Protein AF-M4E1K0-F1 (afdb_monomer_lite)

Structure (mmCIF, N/CA/C/O backbone):
data_AF-M4E1K0-F1
#
_entry.id   AF-M4E1K0-F1
#
loop_
_atom_site.group_PDB
_atom_site.id
_atom_site.type_symbol
_atom_site.label_atom_id
_atom_site.label_alt_id
_atom_site.label_comp_id
_atom_site.label_asym_id
_atom_site.label_entity_id
_atom_site.label_seq_id
_atom_site.pdbx_PDB_ins_code
_atom_site.Cartn_x
_atom_site.Cartn_y
_atom_site.Cartn_z
_atom_site.occupancy
_atom_site.B_iso_or_equiv
_atom_site.auth_seq_id
_atom_site.auth_comp_id
_atom_site.auth_asym_id
_atom_site.auth_atom_id
_atom_site.pdbx_PDB_model_num
ATOM 1 N N . MET A 1 1 ? 8.722 -11.515 -43.098 1.00 35.78 1 MET A N 1
ATOM 2 C CA . MET A 1 1 ? 7.535 -12.330 -42.765 1.00 35.78 1 MET A CA 1
ATOM 3 C C . MET A 1 1 ? 6.314 -11.516 -43.165 1.00 35.78 1 MET A C 1
ATOM 5 O O . MET A 1 1 ? 6.195 -10.395 -42.691 1.00 35.78 1 MET A O 1
ATOM 9 N N . LYS A 1 2 ? 5.516 -11.988 -44.129 1.00 40.62 2 LYS A N 1
ATOM 10 C CA . LYS A 1 2 ? 4.257 -11.346 -44.544 1.00 40.62 2 LYS A CA 1
ATOM 11 C C . LYS A 1 2 ? 3.131 -11.939 -43.694 1.00 40.62 2 LYS A C 1
ATOM 13 O O . LYS A 1 2 ? 3.120 -13.151 -43.510 1.00 40.62 2 LYS A O 1
ATOM 18 N N . LEU A 1 3 ? 2.251 -11.095 -43.159 1.00 48.03 3 LEU A N 1
ATOM 19 C CA . LEU A 1 3 ? 1.008 -11.538 -42.530 1.00 48.03 3 LEU A CA 1
ATOM 20 C C . LEU A 1 3 ? -0.037 -11.741 -43.632 1.00 48.03 3 LEU A C 1
ATOM 22 O O . LEU A 1 3 ? -0.388 -10.785 -44.320 1.00 48.03 3 LEU A O 1
ATOM 26 N N . ASP A 1 4 ? -0.486 -12.982 -43.797 1.00 44.16 4 ASP A N 1
ATOM 27 C CA . ASP A 1 4 ? -1.646 -13.343 -44.613 1.00 44.16 4 ASP A CA 1
ATOM 28 C C . ASP A 1 4 ? -2.933 -13.027 -43.839 1.00 44.16 4 ASP A C 1
ATOM 30 O O . ASP A 1 4 ? -3.065 -13.381 -42.667 1.00 44.16 4 ASP A O 1
ATOM 34 N N . THR A 1 5 ? -3.883 -12.355 -44.488 1.00 56.00 5 THR A N 1
ATOM 35 C CA . THR A 1 5 ? -5.165 -11.914 -43.903 1.00 56.00 5 THR A CA 1
ATOM 36 C C . THR A 1 5 ? -6.366 -12.729 -44.394 1.00 56.00 5 THR A C 1
ATOM 38 O O . THR A 1 5 ? -7.508 -12.290 -44.286 1.00 56.00 5 THR A O 1
ATOM 41 N N . SER A 1 6 ? -6.153 -13.939 -44.909 1.00 44.31 6 SER A N 1
ATOM 42 C CA . SER A 1 6 ? -7.183 -14.776 -45.546 1.00 44.31 6 SER A CA 1
ATOM 43 C C . SER A 1 6 ? -8.162 -15.486 -44.587 1.00 44.31 6 SER A C 1
ATOM 45 O O . SER A 1 6 ? -8.764 -16.486 -44.960 1.00 44.31 6 SER A O 1
ATOM 47 N N . GLY A 1 7 ? -8.359 -14.985 -43.362 1.00 48.59 7 GLY A N 1
ATOM 48 C CA . GLY A 1 7 ? -9.154 -15.660 -42.321 1.00 48.59 7 GLY A CA 1
ATOM 49 C C . GLY A 1 7 ? -10.449 -14.975 -41.870 1.00 48.59 7 GLY A C 1
ATOM 50 O O . GLY A 1 7 ? -11.079 -15.473 -40.944 1.00 48.59 7 GLY A O 1
ATOM 51 N N . PHE A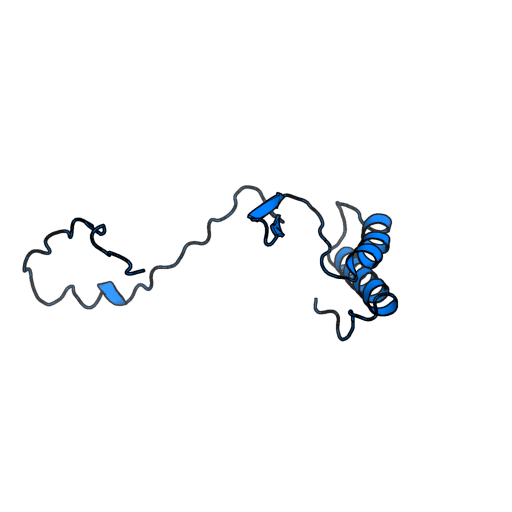 1 8 ? -10.855 -13.846 -42.458 1.00 40.59 8 PHE A N 1
ATOM 52 C CA . PHE A 1 8 ? -12.049 -13.104 -42.022 1.00 40.59 8 PHE A CA 1
ATOM 53 C C . PHE A 1 8 ? -13.265 -13.397 -42.917 1.00 40.59 8 PHE A C 1
ATOM 55 O O . PHE A 1 8 ? -13.764 -12.531 -43.630 1.00 40.59 8 PHE A O 1
ATOM 62 N N . GLU A 1 9 ? -13.763 -14.632 -42.877 1.00 45.09 9 GLU A N 1
ATOM 63 C CA . GLU A 1 9 ? -15.145 -14.906 -43.285 1.00 45.09 9 GLU A CA 1
ATOM 64 C C . GLU A 1 9 ? -16.074 -14.527 -42.123 1.00 45.09 9 GLU A C 1
ATOM 66 O O . GLU A 1 9 ? -16.384 -15.337 -41.253 1.00 45.09 9 GLU A O 1
ATOM 71 N N . THR A 1 10 ? -16.508 -13.266 -42.096 1.00 43.50 10 THR A N 1
ATOM 72 C CA . THR A 1 10 ? -17.721 -12.870 -41.372 1.00 43.50 10 THR A CA 1
ATOM 73 C C . THR A 1 10 ? -18.829 -12.767 -42.404 1.00 43.50 10 THR A C 1
ATOM 75 O O . THR A 1 10 ? -18.831 -11.867 -43.243 1.00 43.50 10 THR A O 1
ATOM 78 N N . SER A 1 11 ? -19.767 -13.707 -42.337 1.00 47.44 11 SER A N 1
ATOM 79 C CA . SER A 1 11 ? -21.054 -13.679 -43.025 1.00 47.44 11 SER A CA 1
ATOM 80 C C . SER A 1 11 ? -21.713 -12.303 -42.888 1.00 47.44 11 SER A C 1
ATOM 82 O O . SER A 1 11 ? -22.252 -11.962 -41.834 1.00 47.44 11 SER A O 1
ATOM 84 N N . MET A 1 12 ? -21.652 -11.507 -43.951 1.00 47.81 12 MET A N 1
ATOM 85 C CA . MET A 1 12 ? -22.392 -10.256 -44.064 1.00 47.81 12 MET A CA 1
ATOM 86 C C . MET A 1 12 ? -23.881 -10.584 -44.241 1.00 47.81 12 MET A C 1
ATOM 88 O O . MET A 1 12 ? -24.222 -11.295 -45.190 1.00 47.81 12 MET A O 1
ATOM 92 N N . PRO A 1 13 ? -24.788 -10.088 -43.380 1.00 45.50 13 PRO A N 1
ATOM 93 C CA . PRO A 1 13 ? -26.209 -10.161 -43.675 1.00 45.50 13 PRO A CA 1
ATOM 94 C C . PRO A 1 13 ? -26.488 -9.297 -44.909 1.00 45.50 13 PRO A C 1
ATOM 96 O O . PRO A 1 13 ? -26.090 -8.135 -44.984 1.00 45.50 13 PRO A O 1
ATOM 99 N N . THR A 1 14 ? -27.143 -9.884 -45.908 1.00 41.16 14 THR A N 1
ATOM 100 C CA . THR A 1 14 ? -27.553 -9.192 -47.130 1.00 41.16 14 THR A CA 1
ATOM 101 C C . THR A 1 14 ? -28.607 -8.147 -46.764 1.00 41.16 14 THR A C 1
ATOM 103 O O . THR A 1 14 ? -29.758 -8.487 -46.500 1.00 41.16 14 THR A O 1
ATOM 106 N N . ILE A 1 15 ? -28.216 -6.872 -46.702 1.00 47.06 15 ILE A N 1
ATOM 107 C CA . ILE A 1 15 ? -29.154 -5.762 -46.507 1.00 47.06 15 ILE A CA 1
ATOM 108 C C . ILE A 1 15 ? -29.946 -5.607 -47.808 1.00 47.06 15 ILE A C 1
ATOM 110 O O . ILE A 1 15 ? -29.403 -5.232 -48.847 1.00 47.06 15 ILE A O 1
ATOM 114 N N . GLY A 1 16 ? -31.229 -5.968 -47.754 1.00 38.84 16 GLY A N 1
ATOM 115 C CA . GLY A 1 16 ? -32.176 -5.761 -48.841 1.00 38.84 16 GLY A CA 1
ATOM 116 C C . GLY A 1 16 ? -32.352 -4.272 -49.132 1.00 38.84 16 GLY A C 1
ATOM 117 O O . GLY A 1 16 ? -32.459 -3.459 -48.218 1.00 38.84 16 GLY A O 1
ATOM 118 N N . PHE A 1 17 ? -32.388 -3.915 -50.416 1.00 35.88 17 PHE A N 1
ATOM 119 C CA . PHE A 1 17 ? -32.721 -2.567 -50.868 1.00 35.88 17 PHE A CA 1
ATOM 120 C C . PHE A 1 17 ? -34.171 -2.235 -50.483 1.00 35.88 17 PHE A C 1
ATOM 122 O O . PHE A 1 17 ? -35.111 -2.644 -51.163 1.00 35.88 17 PHE A O 1
ATOM 129 N N . GLY A 1 18 ? -34.343 -1.497 -49.387 1.00 37.28 18 GLY A N 1
ATOM 130 C CA . GLY A 1 18 ? -35.619 -0.965 -48.921 1.00 37.28 18 GLY A CA 1
ATOM 131 C C . GLY A 1 18 ? -35.450 0.457 -48.382 1.00 37.28 18 GLY A C 1
ATOM 132 O O . GLY A 1 18 ? -34.666 0.668 -47.471 1.00 37.28 18 GLY A O 1
ATOM 133 N N . SER A 1 19 ? -36.168 1.390 -49.016 1.00 40.44 19 SER A N 1
ATOM 134 C CA . SER A 1 19 ? -36.510 2.783 -48.660 1.00 40.44 19 SER A CA 1
ATOM 135 C C . SER A 1 19 ? -35.538 3.632 -47.812 1.00 40.44 19 SER A C 1
ATOM 137 O O . SER A 1 19 ? -35.266 3.373 -46.646 1.00 40.44 19 SER A O 1
ATOM 139 N N . SER A 1 20 ? -35.122 4.757 -48.394 1.00 50.31 20 SER A N 1
ATOM 140 C CA . SER A 1 20 ? -34.043 5.676 -47.998 1.00 50.31 20 SER A CA 1
ATOM 141 C C . SER A 1 20 ? -34.169 6.443 -46.665 1.00 50.31 20 SER A C 1
ATOM 143 O O . SER A 1 20 ? -33.415 7.395 -46.475 1.00 50.31 20 SER A O 1
ATOM 145 N N . ASN A 1 21 ? -35.071 6.079 -45.748 1.00 47.47 21 ASN A N 1
ATOM 146 C CA . ASN A 1 21 ? -35.347 6.888 -44.548 1.00 47.47 21 ASN A CA 1
ATOM 147 C C . ASN A 1 21 ? -34.899 6.263 -43.211 1.00 47.47 21 ASN A C 1
ATOM 149 O O . ASN A 1 21 ? -34.815 6.995 -42.233 1.00 47.47 21 ASN A O 1
ATOM 153 N N . ASP A 1 22 ? -34.516 4.983 -43.166 1.00 46.22 22 ASP A N 1
ATOM 154 C CA . ASP A 1 22 ? -34.112 4.312 -41.910 1.00 46.22 22 ASP A CA 1
ATOM 155 C C . ASP A 1 22 ? -32.601 4.429 -41.594 1.00 46.22 22 ASP A C 1
ATOM 157 O O . ASP A 1 22 ? -32.118 3.929 -40.580 1.00 46.22 22 ASP A O 1
ATOM 161 N N . MET A 1 23 ? -31.811 5.086 -42.455 1.00 42.28 23 MET A N 1
ATOM 162 C CA . MET A 1 23 ? -30.340 5.109 -42.337 1.00 42.28 23 MET A CA 1
ATOM 163 C C . MET A 1 23 ? -29.766 6.188 -41.406 1.00 42.28 23 MET A C 1
ATOM 165 O O . MET A 1 23 ? -28.564 6.175 -41.146 1.00 42.28 23 MET A O 1
ATOM 169 N N . LEU A 1 24 ? -30.582 7.112 -40.890 1.00 48.91 24 LEU A N 1
ATOM 170 C CA . LEU A 1 24 ? -30.109 8.171 -39.983 1.00 48.91 24 LEU A CA 1
ATOM 171 C C . LEU A 1 24 ? -30.317 7.845 -38.496 1.00 48.91 24 LEU A C 1
ATOM 173 O O . LEU A 1 24 ? -29.598 8.391 -37.660 1.00 48.91 24 LEU A O 1
ATOM 177 N N . ASP A 1 25 ? -31.195 6.895 -38.165 1.00 45.84 25 ASP A N 1
ATOM 178 C CA . ASP A 1 25 ? -31.415 6.468 -36.776 1.00 45.84 25 ASP A CA 1
ATOM 179 C C . ASP A 1 25 ? -30.313 5.514 -36.277 1.00 45.84 25 ASP A C 1
ATOM 181 O O . ASP A 1 25 ? -30.014 5.459 -35.084 1.00 45.84 25 ASP A O 1
ATOM 185 N N . GLY A 1 26 ? -29.636 4.808 -37.189 1.00 47.19 26 GLY A N 1
ATOM 186 C CA . GLY A 1 26 ? -28.631 3.792 -36.855 1.00 47.19 26 GLY A CA 1
ATOM 187 C C . GLY A 1 26 ? -27.290 4.323 -36.330 1.00 47.19 26 GLY A C 1
ATOM 188 O O . GLY A 1 26 ? -26.509 3.542 -35.790 1.00 47.19 26 GLY A O 1
ATOM 189 N N . PHE A 1 27 ? -27.008 5.625 -36.465 1.00 45.19 27 PHE A N 1
ATOM 190 C CA . PHE A 1 27 ? -25.759 6.242 -35.985 1.00 45.19 27 PHE A CA 1
ATOM 191 C C . PHE A 1 27 ? -25.946 7.082 -34.710 1.00 45.19 27 PHE A C 1
ATOM 193 O O . PHE A 1 27 ? -24.965 7.512 -34.105 1.00 45.19 27 PHE A O 1
ATOM 200 N N . SER A 1 28 ? -27.194 7.319 -34.280 1.00 45.69 28 SER A N 1
ATOM 201 C CA . SER A 1 28 ? -27.485 8.153 -33.103 1.00 45.69 28 SER A CA 1
ATOM 202 C C . SER A 1 28 ? -27.235 7.431 -31.777 1.00 45.69 28 SER A C 1
ATOM 204 O O . SER A 1 28 ? -27.017 8.081 -30.755 1.00 45.69 28 SER A O 1
ATOM 206 N N . THR A 1 29 ? -27.252 6.103 -31.765 1.00 52.41 29 THR A N 1
ATOM 207 C CA . THR A 1 29 ? -26.898 5.307 -30.590 1.00 52.41 29 THR A CA 1
ATOM 208 C C . THR A 1 29 ? -25.475 4.807 -30.744 1.00 52.41 29 THR A C 1
ATOM 210 O O . THR A 1 29 ? -25.229 3.730 -31.283 1.00 52.41 29 THR A O 1
ATOM 213 N N . VAL A 1 30 ? -24.524 5.604 -30.251 1.00 59.09 30 VAL A N 1
ATOM 214 C CA . VAL A 1 30 ? -23.206 5.083 -29.874 1.00 59.09 30 VAL A CA 1
ATOM 215 C C . VAL A 1 30 ? -23.422 3.795 -29.068 1.00 59.09 30 VAL A C 1
ATOM 217 O O . VAL A 1 30 ? -24.222 3.821 -28.129 1.00 59.09 30 VAL A O 1
ATOM 220 N N . PRO A 1 31 ? -22.779 2.666 -29.418 1.00 51.28 31 PRO A N 1
ATOM 221 C CA . PRO A 1 31 ? -22.928 1.445 -28.642 1.00 51.28 31 PRO A CA 1
ATOM 222 C C . PRO A 1 31 ? -22.441 1.740 -27.225 1.00 51.28 31 PRO A C 1
ATOM 224 O O . PRO A 1 31 ? -21.251 1.976 -27.006 1.00 51.28 31 PRO A O 1
ATOM 227 N N . SER A 1 32 ? -23.362 1.789 -26.259 1.00 62.75 32 SER A N 1
ATOM 228 C CA . SER A 1 32 ? -22.972 1.886 -24.863 1.00 62.75 32 SER A CA 1
ATOM 229 C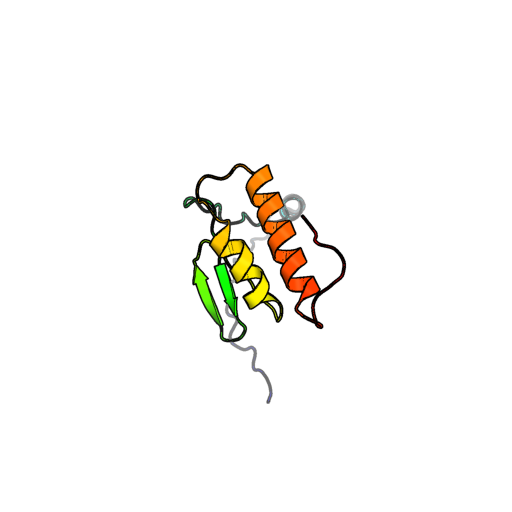 C . SER A 1 32 ? -22.313 0.565 -24.512 1.00 62.75 32 SER A C 1
ATOM 231 O O . SER A 1 32 ? -22.958 -0.483 -24.484 1.00 62.75 32 SER A O 1
ATOM 233 N N . PHE A 1 33 ? -21.003 0.602 -24.302 1.00 65.94 33 PHE A N 1
ATOM 234 C CA . PHE A 1 33 ? -20.298 -0.517 -23.713 1.00 65.94 33 PHE A CA 1
ATOM 235 C C . PHE A 1 33 ? -20.787 -0.641 -22.270 1.00 65.94 33 PHE A C 1
ATOM 237 O O . PHE A 1 33 ? -20.319 0.079 -21.386 1.00 65.94 33 PHE A O 1
ATOM 244 N N . ASP A 1 34 ? -21.783 -1.498 -22.051 1.00 59.59 34 ASP A N 1
ATOM 245 C CA . ASP A 1 34 ? -22.216 -1.854 -20.709 1.00 59.59 34 ASP A CA 1
ATOM 246 C C . ASP A 1 34 ? -21.046 -2.555 -20.027 1.00 59.59 34 ASP A C 1
ATOM 248 O O . ASP A 1 34 ? -20.724 -3.713 -20.304 1.00 59.59 34 ASP A O 1
ATOM 252 N N . LEU A 1 35 ? -20.371 -1.814 -19.146 1.00 63.34 35 LEU A N 1
ATOM 253 C CA . LEU A 1 35 ? -19.365 -2.389 -18.271 1.00 63.34 35 LEU A CA 1
ATOM 254 C C . LEU A 1 35 ? -20.046 -3.517 -17.486 1.00 63.34 35 LEU A C 1
ATOM 256 O O . LEU A 1 35 ? -21.105 -3.271 -16.895 1.00 63.34 35 LEU A O 1
ATOM 260 N N . PRO A 1 36 ? -19.481 -4.738 -17.464 1.00 58.34 36 PRO A N 1
ATOM 261 C CA . PRO A 1 36 ? -20.060 -5.834 -16.708 1.00 58.34 36 PRO A CA 1
ATOM 262 C C . PRO A 1 36 ? -20.217 -5.388 -15.254 1.00 58.34 36 PRO A C 1
ATOM 264 O O . PRO A 1 36 ? -19.234 -5.169 -14.545 1.00 58.34 36 PRO A O 1
ATOM 267 N N . ARG A 1 37 ? -21.469 -5.203 -14.820 1.00 55.91 37 ARG A N 1
ATOM 268 C CA . ARG A 1 37 ? -21.786 -4.879 -13.431 1.00 55.91 37 ARG A CA 1
ATOM 269 C C . ARG A 1 37 ? -21.473 -6.121 -12.614 1.00 55.91 37 ARG A C 1
ATOM 271 O O . ARG A 1 37 ? -22.213 -7.098 -12.660 1.00 55.91 37 ARG A O 1
ATOM 278 N N . THR A 1 38 ? -20.346 -6.106 -11.915 1.00 58.69 38 THR A N 1
ATOM 279 C CA . THR A 1 38 ? -19.940 -7.212 -11.051 1.00 58.69 38 THR A CA 1
ATOM 280 C C . THR A 1 38 ? -20.967 -7.354 -9.929 1.00 58.69 38 THR A C 1
ATOM 282 O O . THR A 1 38 ? -21.078 -6.480 -9.072 1.00 58.69 38 THR A O 1
ATOM 285 N N . THR A 1 39 ? -21.729 -8.447 -9.930 1.00 65.88 39 THR A N 1
ATOM 286 C CA . THR A 1 39 ? -22.697 -8.797 -8.873 1.00 65.88 39 THR A CA 1
ATOM 287 C C . THR A 1 39 ? -22.026 -9.169 -7.549 1.00 65.88 39 THR A C 1
ATOM 289 O O . THR A 1 39 ? -22.691 -9.251 -6.522 1.00 65.88 39 THR A O 1
ATOM 292 N N . ASP A 1 40 ? -20.705 -9.351 -7.567 1.00 75.06 40 ASP A N 1
ATOM 293 C CA . ASP A 1 40 ? -19.934 -10.001 -6.504 1.00 75.06 40 ASP A CA 1
ATOM 294 C C . ASP A 1 40 ? -19.245 -9.005 -5.549 1.00 75.06 40 ASP A C 1
ATOM 296 O O . ASP A 1 40 ? -18.299 -9.362 -4.846 1.00 75.06 40 ASP A O 1
ATOM 300 N N . GLY A 1 41 ? -19.703 -7.749 -5.528 1.00 82.06 41 GLY A N 1
ATOM 301 C CA . GLY A 1 41 ? -19.123 -6.686 -4.705 1.00 82.06 41 GLY A CA 1
ATOM 302 C C . GLY A 1 41 ? -17.801 -6.125 -5.257 1.00 82.06 41 GLY A C 1
ATOM 303 O O . GLY A 1 41 ? -17.456 -6.363 -6.419 1.00 82.06 41 GLY A O 1
ATOM 304 N N . PRO A 1 42 ? -17.066 -5.329 -4.457 1.00 87.25 42 PRO A N 1
ATOM 305 C CA . PRO A 1 42 ? -15.813 -4.720 -4.888 1.00 87.25 42 PRO A CA 1
ATOM 306 C C . PRO A 1 42 ? -14.753 -5.794 -5.167 1.00 87.25 42 PRO A C 1
ATOM 308 O O . PRO A 1 42 ? -14.493 -6.671 -4.346 1.00 87.25 42 PRO A O 1
ATOM 311 N N . GLY A 1 43 ? -14.133 -5.722 -6.344 1.00 89.69 43 GLY A N 1
ATOM 312 C CA . GLY A 1 43 ? -13.086 -6.645 -6.768 1.00 89.69 43 GLY A CA 1
ATOM 313 C C . GLY A 1 43 ? -11.783 -5.913 -7.047 1.00 89.69 43 GLY A C 1
ATOM 314 O O . GLY A 1 43 ? -11.755 -4.997 -7.864 1.00 89.69 43 GLY A O 1
ATOM 315 N N . LEU A 1 44 ? -10.700 -6.360 -6.414 1.00 91.62 44 LEU A N 1
ATOM 316 C CA . LEU A 1 44 ? -9.355 -5.850 -6.643 1.00 91.62 44 LEU A CA 1
ATOM 317 C C . LEU A 1 44 ? -8.464 -6.975 -7.188 1.00 91.62 44 LEU A C 1
ATOM 319 O O . LEU A 1 44 ? -8.472 -8.106 -6.694 1.00 91.62 44 LEU A O 1
ATOM 323 N N . TYR A 1 45 ? -7.726 -6.662 -8.255 1.00 94.25 45 TYR A N 1
ATOM 324 C CA . TYR A 1 45 ? -6.897 -7.623 -8.973 1.00 94.25 45 TYR A CA 1
ATOM 325 C C . TYR A 1 45 ? -5.514 -7.043 -9.251 1.00 94.25 45 TYR A C 1
ATOM 327 O O . TYR A 1 45 ? -5.398 -5.955 -9.810 1.00 94.25 45 TYR A O 1
ATOM 335 N N . TYR A 1 46 ? -4.477 -7.802 -8.917 1.00 93.44 46 TYR A N 1
ATOM 336 C CA . TYR A 1 46 ? -3.113 -7.552 -9.359 1.00 93.44 46 TYR A CA 1
ATOM 337 C C . TYR A 1 46 ? -2.874 -8.251 -10.695 1.00 93.44 46 TYR A C 1
ATOM 339 O O . TYR A 1 46 ? -3.221 -9.426 -10.849 1.00 93.44 46 TYR A O 1
ATOM 347 N N . VAL A 1 47 ? -2.289 -7.527 -11.647 1.00 95.56 47 VAL A N 1
ATOM 348 C CA . VAL A 1 47 ? -1.900 -8.047 -12.959 1.00 95.56 47 VAL A CA 1
ATOM 349 C C . VAL A 1 47 ? -0.450 -7.666 -13.222 1.00 95.56 47 VAL A C 1
ATOM 351 O O . VAL A 1 47 ? -0.084 -6.506 -13.032 1.00 95.56 47 VAL A O 1
ATOM 354 N N . ASP A 1 48 ? 0.361 -8.631 -13.650 1.00 93.81 48 ASP A N 1
ATOM 355 C CA . ASP A 1 48 ? 1.764 -8.409 -14.008 1.00 93.81 48 ASP A CA 1
ATOM 356 C C . ASP A 1 48 ? 2.018 -8.578 -15.516 1.00 93.81 48 ASP A C 1
ATOM 358 O O . ASP A 1 48 ? 1.153 -8.985 -16.297 1.00 93.81 48 ASP A O 1
ATOM 362 N N . ASN A 1 49 ? 3.236 -8.242 -15.936 1.00 94.00 49 ASN A N 1
ATOM 363 C CA . ASN A 1 49 ? 3.705 -8.368 -17.316 1.00 94.00 49 ASN A CA 1
ATOM 364 C C . ASN A 1 49 ? 3.904 -9.826 -17.764 1.00 94.00 49 ASN A C 1
ATOM 366 O O . ASN A 1 49 ? 4.103 -10.075 -18.950 1.00 94.00 49 ASN A O 1
ATOM 370 N N . GLU A 1 50 ? 3.868 -10.778 -16.835 1.00 94.44 50 GLU A N 1
ATOM 371 C CA . GLU A 1 50 ? 3.954 -12.214 -17.111 1.00 94.44 50 GLU A CA 1
ATOM 372 C C . GLU A 1 50 ? 2.558 -12.818 -17.344 1.00 94.44 50 GLU A C 1
ATOM 374 O O . GLU A 1 50 ? 2.422 -14.019 -17.579 1.00 94.44 50 GLU A O 1
ATOM 379 N N . GLY A 1 51 ? 1.514 -11.982 -17.321 1.00 92.00 51 GLY A N 1
ATOM 380 C CA . GLY A 1 51 ? 0.132 -12.386 -17.541 1.00 92.00 51 GLY A CA 1
ATOM 381 C C . GLY A 1 51 ? -0.510 -13.025 -16.314 1.00 92.00 51 GLY A C 1
ATOM 382 O 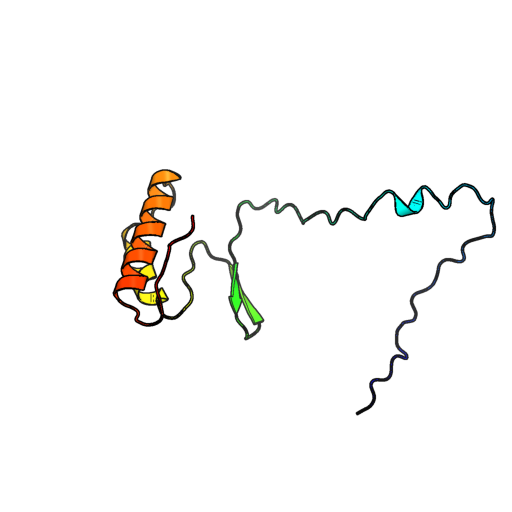O . GLY A 1 5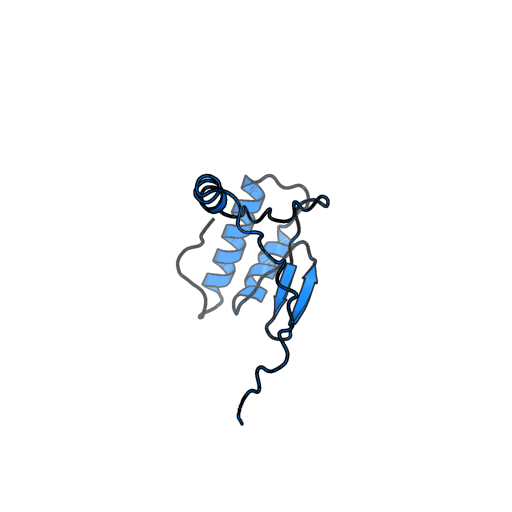1 ? -1.586 -13.617 -16.432 1.00 92.00 51 GLY A O 1
ATOM 383 N N . ARG A 1 52 ? 0.104 -12.923 -15.128 1.00 92.81 52 ARG A N 1
ATOM 384 C CA . ARG A 1 52 ? -0.539 -13.376 -13.894 1.00 92.81 52 ARG A CA 1
ATOM 385 C C . ARG A 1 52 ? -1.667 -12.432 -13.534 1.00 92.81 52 ARG A C 1
ATOM 387 O O . ARG A 1 52 ? -1.546 -11.218 -13.661 1.00 92.81 52 ARG A O 1
ATOM 394 N N . ARG A 1 53 ? -2.751 -13.007 -13.017 1.00 95.06 53 ARG A N 1
ATOM 395 C CA . ARG A 1 53 ? -3.885 -12.274 -12.457 1.00 95.06 53 ARG A CA 1
ATOM 396 C C . ARG A 1 53 ? -4.238 -12.851 -11.098 1.00 95.06 53 ARG A C 1
ATOM 398 O O . ARG A 1 53 ? -4.646 -14.006 -11.005 1.00 95.06 53 ARG A O 1
ATOM 405 N N . LEU A 1 54 ? -4.118 -12.038 -10.057 1.00 93.75 54 LEU A N 1
ATOM 406 C CA . LEU A 1 54 ? -4.371 -12.434 -8.674 1.00 93.75 54 LEU A CA 1
ATOM 407 C C . LEU A 1 54 ? -5.501 -11.584 -8.100 1.00 93.75 54 LEU A C 1
ATOM 409 O O . LEU A 1 54 ? -5.424 -10.361 -8.139 1.00 93.75 54 LEU A O 1
ATOM 413 N N . LYS A 1 55 ? -6.547 -12.224 -7.569 1.00 93.19 55 LYS A N 1
ATOM 414 C CA . LYS A 1 55 ? -7.587 -11.544 -6.782 1.00 93.19 55 LYS A CA 1
ATOM 415 C C . LYS A 1 55 ? -7.098 -11.402 -5.345 1.00 93.19 55 LYS A C 1
ATOM 417 O O . LYS A 1 55 ? -6.572 -12.367 -4.796 1.00 93.19 55 LYS A O 1
ATOM 422 N N . GLY A 1 56 ? -7.295 -10.242 -4.735 1.00 91.50 56 GLY A N 1
ATOM 423 C CA . GLY A 1 56 ? -6.935 -10.026 -3.337 1.00 91.50 56 GLY A CA 1
ATOM 424 C C . GLY A 1 56 ? -7.479 -8.712 -2.808 1.00 91.50 56 GLY A C 1
ATOM 425 O O . GLY A 1 56 ? -7.920 -7.868 -3.579 1.00 91.50 56 GLY A O 1
ATOM 426 N N . ASP A 1 57 ? -7.430 -8.544 -1.492 1.00 92.06 57 ASP A N 1
ATOM 427 C CA . ASP A 1 57 ? -8.057 -7.398 -0.827 1.00 92.06 57 ASP A CA 1
ATOM 428 C C . ASP A 1 57 ? -7.114 -6.193 -0.705 1.00 92.06 57 ASP A C 1
ATOM 430 O O . ASP A 1 57 ? -7.559 -5.075 -0.453 1.00 92.06 57 ASP A O 1
ATOM 434 N N . ARG A 1 58 ? -5.799 -6.409 -0.855 1.00 93.19 58 ARG A N 1
ATOM 435 C CA . ARG A 1 58 ? -4.756 -5.387 -0.684 1.00 93.19 58 ARG A CA 1
ATOM 436 C C . ARG A 1 58 ? -3.559 -5.670 -1.581 1.00 93.19 58 ARG A C 1
ATOM 438 O O . ARG A 1 58 ? -3.023 -6.776 -1.567 1.00 93.19 58 ARG A O 1
ATOM 445 N N . PHE A 1 59 ? -3.086 -4.644 -2.282 1.00 95.38 59 PHE A N 1
ATOM 446 C CA . PHE A 1 59 ? -1.853 -4.704 -3.064 1.00 95.38 59 PHE A CA 1
ATOM 447 C C . PHE A 1 59 ? -1.018 -3.439 -2.865 1.00 95.38 59 PHE A C 1
ATOM 449 O O . PHE A 1 59 ? -1.563 -2.350 -2.701 1.00 95.38 59 PHE A O 1
ATOM 456 N N . SER A 1 60 ? 0.303 -3.583 -2.917 1.00 94.94 60 SER A N 1
ATOM 457 C CA . SER A 1 60 ? 1.254 -2.480 -3.033 1.00 94.94 60 SER A CA 1
ATOM 458 C C . SER A 1 60 ? 2.298 -2.853 -4.080 1.00 94.94 60 SER A C 1
ATOM 460 O O . SER A 1 60 ? 2.813 -3.970 -4.079 1.00 94.94 60 SER A O 1
ATOM 462 N N . VAL A 1 61 ? 2.572 -1.936 -5.007 1.00 94.69 61 VAL A N 1
ATOM 463 C CA . VAL A 1 61 ? 3.408 -2.176 -6.192 1.00 94.69 61 VAL A CA 1
ATOM 464 C C . VAL A 1 61 ? 4.476 -1.093 -6.333 1.00 94.69 61 VAL A C 1
ATOM 466 O O . VAL A 1 61 ? 4.332 0.003 -5.797 1.00 94.69 61 VAL A O 1
ATOM 469 N N . GLY A 1 62 ? 5.551 -1.400 -7.061 1.00 94.31 62 GLY A N 1
ATOM 470 C CA . GLY A 1 62 ? 6.699 -0.505 -7.239 1.00 94.31 62 GLY A CA 1
ATOM 471 C C . GLY A 1 62 ? 7.808 -0.716 -6.202 1.00 94.31 62 GLY A C 1
ATOM 472 O O . GLY A 1 62 ? 7.711 -1.574 -5.321 1.00 94.31 62 GLY A O 1
ATOM 473 N N . SER A 1 63 ? 8.883 0.064 -6.317 1.00 95.62 63 SER A N 1
ATOM 474 C CA . SER A 1 63 ? 10.084 -0.041 -5.472 1.00 95.62 63 SER A CA 1
ATOM 475 C C . SER A 1 63 ? 9.810 0.257 -3.995 1.00 95.62 63 SER A C 1
ATOM 477 O O . SER A 1 63 ? 10.363 -0.406 -3.121 1.00 95.62 63 SER A O 1
ATOM 479 N N . GLY A 1 64 ? 8.893 1.184 -3.707 1.00 95.75 64 GLY A N 1
ATOM 480 C CA . GLY A 1 64 ? 8.483 1.535 -2.346 1.00 95.75 64 GLY A CA 1
ATOM 481 C C . GLY A 1 64 ? 7.542 0.527 -1.675 1.00 95.75 64 GLY A C 1
ATOM 482 O O . GLY A 1 64 ? 7.194 0.704 -0.504 1.00 95.75 64 GLY A O 1
ATOM 483 N N . SER A 1 65 ? 7.121 -0.529 -2.382 1.00 95.44 65 SER A N 1
ATOM 484 C CA . SER A 1 65 ? 6.089 -1.453 -1.897 1.00 95.44 65 SER A CA 1
ATOM 485 C C . SER A 1 65 ? 6.393 -2.127 -0.553 1.00 95.44 65 SER A C 1
ATOM 487 O O . SER A 1 65 ? 5.472 -2.172 0.268 1.00 95.44 65 SER A O 1
ATOM 489 N N . PRO A 1 66 ? 7.631 -2.567 -0.230 1.00 95.50 66 PRO A N 1
ATOM 490 C CA . PRO A 1 66 ? 7.896 -3.213 1.057 1.00 95.50 66 PRO A CA 1
ATOM 491 C C . PRO A 1 66 ? 7.687 -2.266 2.247 1.00 95.50 66 PRO A C 1
ATOM 493 O O . PRO A 1 66 ? 7.228 -2.682 3.309 1.00 95.50 66 PRO A O 1
ATOM 496 N N . TYR A 1 67 ? 7.979 -0.975 2.066 1.00 95.69 67 TYR A N 1
ATOM 497 C CA . TYR A 1 67 ? 7.786 0.045 3.098 1.00 95.69 67 TYR A CA 1
ATOM 498 C C . TYR A 1 67 ? 6.308 0.388 3.289 1.00 95.69 67 TYR A C 1
ATOM 500 O O . TYR A 1 67 ? 5.855 0.538 4.424 1.00 95.69 67 TYR A O 1
ATOM 508 N N . ALA A 1 68 ? 5.552 0.472 2.191 1.00 95.44 68 ALA A N 1
ATOM 509 C CA . ALA A 1 68 ? 4.110 0.681 2.243 1.00 95.44 68 ALA A CA 1
ATOM 510 C C . ALA A 1 68 ? 3.400 -0.495 2.931 1.00 95.44 68 ALA A C 1
ATOM 512 O O . ALA A 1 68 ? 2.564 -0.261 3.801 1.00 95.44 68 ALA A O 1
ATOM 513 N N . TYR A 1 69 ? 3.769 -1.742 2.609 1.00 96.56 69 TYR A N 1
ATOM 514 C CA . TYR A 1 69 ? 3.200 -2.930 3.255 1.00 96.56 69 TYR A CA 1
ATOM 515 C C . TYR A 1 69 ? 3.429 -2.942 4.766 1.00 96.56 69 TYR A C 1
ATOM 517 O O . TYR A 1 69 ? 2.494 -3.215 5.508 1.00 96.56 69 TYR A O 1
ATOM 525 N N . GLY A 1 70 ? 4.612 -2.554 5.253 1.00 95.75 70 GLY A N 1
ATOM 526 C CA . GLY A 1 70 ? 4.874 -2.519 6.699 1.00 95.75 70 GLY A CA 1
ATOM 527 C C . GLY A 1 70 ? 3.898 -1.631 7.487 1.00 95.75 70 GLY A C 1
ATOM 528 O O . GLY A 1 70 ? 3.495 -1.964 8.604 1.00 95.75 70 GLY A O 1
ATOM 529 N N . VAL A 1 71 ? 3.475 -0.509 6.902 1.00 96.31 71 VAL A N 1
ATOM 530 C CA . VAL A 1 71 ? 2.500 0.401 7.524 1.00 96.31 71 VAL A CA 1
ATOM 531 C C . VAL A 1 71 ? 1.072 -0.078 7.284 1.00 96.31 71 VAL A C 1
ATOM 533 O O . VAL A 1 71 ? 0.268 -0.095 8.213 1.00 96.31 71 VAL A O 1
ATOM 536 N N . LEU A 1 72 ? 0.767 -0.503 6.059 1.00 95.81 72 LEU A N 1
ATOM 537 C CA . LEU A 1 72 ? -0.556 -0.985 5.685 1.00 95.81 72 LEU A CA 1
ATOM 538 C C . LEU A 1 72 ? -0.954 -2.213 6.513 1.00 95.81 72 LEU A C 1
ATOM 540 O O . LEU A 1 72 ? -2.026 -2.221 7.108 1.00 95.81 72 LEU A O 1
ATOM 544 N N . ASP A 1 73 ? -0.080 -3.213 6.617 1.00 95.50 73 ASP A N 1
ATOM 545 C CA . ASP A 1 73 ? -0.366 -4.472 7.311 1.00 95.50 73 ASP A CA 1
ATOM 546 C C . ASP A 1 73 ? -0.457 -4.303 8.832 1.00 95.50 73 ASP A C 1
ATOM 548 O O . ASP A 1 73 ? -1.177 -5.050 9.491 1.00 95.50 73 ASP A O 1
ATOM 552 N N . SER A 1 74 ? 0.231 -3.307 9.401 1.00 95.31 74 SER A N 1
ATOM 553 C CA . SER A 1 74 ? 0.143 -3.017 10.837 1.00 95.31 74 SER A CA 1
ATOM 554 C C . SER A 1 74 ? -1.111 -2.228 11.221 1.00 95.31 74 SER A C 1
ATOM 556 O O . SER A 1 74 ? -1.580 -2.348 12.354 1.00 95.31 74 SER A O 1
ATOM 558 N N . GLY A 1 75 ? -1.654 -1.418 10.308 1.00 93.75 75 GLY A N 1
ATOM 559 C CA . GLY A 1 75 ? -2.813 -0.562 10.572 1.00 93.75 75 GLY A CA 1
ATOM 560 C C . GLY A 1 75 ? -4.148 -1.083 10.039 1.00 93.75 75 GLY A C 1
ATOM 561 O O . GLY A 1 75 ? -5.192 -0.591 10.465 1.00 93.75 75 GLY A O 1
ATOM 562 N N . TYR A 1 76 ? -4.137 -2.040 9.111 1.00 96.12 76 TYR A N 1
ATOM 563 C CA . TYR A 1 76 ? -5.340 -2.462 8.401 1.00 96.12 76 TYR A CA 1
ATOM 564 C C . TYR A 1 76 ? -6.352 -3.187 9.296 1.00 96.12 76 TYR A C 1
ATOM 566 O O . TYR A 1 76 ? -6.017 -4.101 10.053 1.00 96.12 76 TYR A O 1
ATOM 574 N N . LYS A 1 77 ? -7.628 -2.839 9.115 1.00 95.94 77 LYS A N 1
ATOM 575 C CA . LYS A 1 77 ? -8.791 -3.590 9.595 1.00 95.94 77 LYS A CA 1
ATOM 576 C C . LYS A 1 77 ? -9.817 -3.664 8.466 1.00 95.94 77 LYS A C 1
ATOM 578 O O . LYS A 1 77 ? -9.907 -2.754 7.651 1.00 95.94 77 LYS A O 1
ATOM 583 N N . PHE A 1 78 ? -10.582 -4.753 8.408 1.0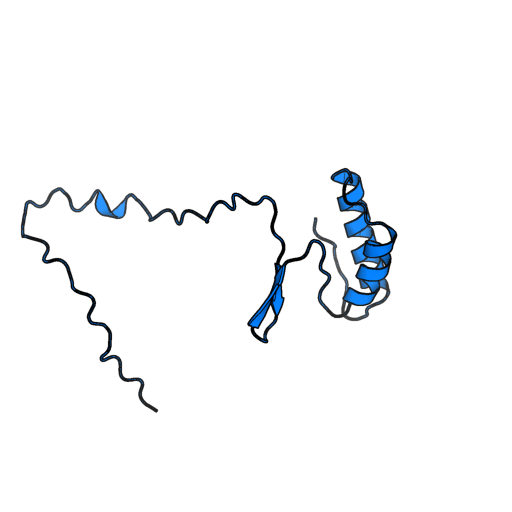0 92.31 78 PHE A N 1
ATOM 584 C CA . PHE A 1 78 ? -11.596 -4.925 7.362 1.00 92.31 78 PHE A CA 1
ATOM 585 C C . PHE A 1 78 ? -12.737 -3.906 7.491 1.00 92.31 78 PHE A C 1
ATOM 587 O O . PHE A 1 78 ? -13.204 -3.370 6.494 1.00 92.31 78 PHE A O 1
ATOM 594 N N . ASP A 1 79 ? -13.144 -3.619 8.728 1.00 94.69 79 ASP A N 1
ATOM 595 C CA . ASP A 1 79 ? -14.248 -2.716 9.052 1.00 94.69 79 ASP A CA 1
ATOM 596 C C . ASP A 1 79 ? -13.702 -1.353 9.510 1.00 94.69 79 ASP A C 1
ATOM 598 O O . ASP A 1 79 ? -13.658 -1.045 10.701 1.00 94.69 79 ASP A O 1
ATOM 602 N N . MET A 1 80 ? -13.154 -0.588 8.564 1.00 95.50 80 MET A N 1
ATOM 603 C CA . MET A 1 80 ? -12.661 0.777 8.789 1.00 95.50 80 MET A CA 1
ATOM 604 C C . MET A 1 80 ? -13.623 1.792 8.186 1.00 95.50 80 MET A C 1
ATOM 606 O O . MET A 1 80 ? -14.204 1.556 7.125 1.00 95.50 80 MET A O 1
ATOM 610 N N . SER A 1 81 ? -13.723 2.961 8.816 1.00 97.38 81 SER A N 1
ATOM 611 C CA . SER A 1 81 ? -14.335 4.117 8.160 1.00 97.38 81 SER A CA 1
ATOM 612 C C . SER A 1 81 ? -13.509 4.561 6.947 1.00 97.38 81 SER A C 1
ATOM 614 O O . SER A 1 81 ? -12.308 4.284 6.837 1.00 97.38 81 SER A O 1
ATOM 616 N N . VAL A 1 82 ? -14.151 5.279 6.025 1.00 94.81 82 VAL A N 1
ATOM 617 C CA . VAL A 1 82 ? -13.491 5.806 4.821 1.00 94.81 82 VAL A CA 1
ATOM 618 C C . VAL A 1 82 ? -12.348 6.750 5.202 1.00 94.81 82 VAL A C 1
ATOM 620 O O . VAL A 1 82 ? -11.281 6.722 4.585 1.00 94.81 82 VAL A O 1
ATOM 623 N N . GLU A 1 83 ? -12.539 7.548 6.248 1.00 96.12 83 GLU A N 1
ATOM 624 C CA . GLU A 1 83 ? -11.559 8.491 6.775 1.00 96.12 83 GLU A CA 1
ATOM 625 C C . GLU A 1 83 ? -10.334 7.768 7.346 1.00 96.12 83 GLU A C 1
ATOM 627 O O . GLU A 1 83 ? -9.200 8.117 7.012 1.00 96.12 83 GLU A O 1
ATOM 632 N N . GLU A 1 84 ? -10.540 6.725 8.156 1.00 96.56 84 GLU A N 1
ATOM 633 C CA . GLU A 1 84 ? -9.442 5.929 8.716 1.00 96.56 84 GLU A CA 1
ATOM 634 C C . GLU A 1 84 ? -8.663 5.189 7.625 1.00 96.56 84 GLU A C 1
ATOM 636 O O . GLU A 1 84 ? -7.431 5.146 7.664 1.00 96.56 84 GLU A O 1
ATOM 641 N N . ALA A 1 85 ? -9.363 4.620 6.640 1.00 95.62 85 ALA A N 1
ATOM 642 C CA . ALA A 1 85 ? -8.731 3.934 5.518 1.00 95.62 85 ALA A CA 1
ATOM 643 C C . ALA A 1 85 ? -7.893 4.908 4.673 1.00 95.62 85 ALA A C 1
ATOM 645 O O . ALA A 1 85 ? -6.760 4.597 4.297 1.00 95.62 85 ALA A O 1
ATOM 646 N N . SER A 1 86 ? -8.417 6.113 4.433 1.00 95.56 86 SER A N 1
ATOM 647 C CA . SER A 1 86 ? -7.724 7.173 3.695 1.00 95.56 86 SER A CA 1
ATOM 648 C C . SER A 1 86 ? -6.468 7.650 4.423 1.00 95.56 86 SER A C 1
ATOM 650 O O . SER A 1 86 ? -5.414 7.821 3.806 1.00 95.56 86 SER A O 1
ATOM 652 N N . GLU A 1 87 ? -6.544 7.830 5.741 1.00 96.19 87 GLU A N 1
ATOM 653 C CA . GLU A 1 87 ? -5.390 8.225 6.550 1.00 96.19 87 GLU A CA 1
ATOM 654 C C . GLU A 1 87 ? -4.320 7.125 6.585 1.00 96.19 87 GLU A C 1
ATOM 656 O O . GLU A 1 87 ? -3.128 7.401 6.415 1.00 96.19 87 GLU A O 1
ATOM 661 N N . LEU A 1 88 ? -4.723 5.858 6.721 1.00 96.62 88 LEU A N 1
ATOM 662 C CA . LEU A 1 88 ? -3.801 4.723 6.647 1.00 96.62 88 LEU A CA 1
ATOM 663 C C . LEU A 1 88 ? -3.089 4.659 5.288 1.00 96.62 88 LEU A C 1
ATOM 665 O O . LEU A 1 88 ? -1.874 4.435 5.237 1.00 96.62 88 LEU A O 1
ATOM 669 N N . ALA A 1 89 ? -3.812 4.898 4.192 1.00 95.31 89 ALA A N 1
ATOM 670 C CA . ALA A 1 89 ? -3.236 4.943 2.853 1.00 95.31 89 ALA A CA 1
ATOM 671 C C . ALA A 1 89 ? -2.193 6.067 2.726 1.00 95.31 89 ALA A C 1
ATOM 673 O O . ALA A 1 89 ? -1.059 5.812 2.310 1.00 95.31 89 ALA A O 1
ATOM 674 N N . ARG A 1 90 ? -2.524 7.289 3.167 1.00 95.62 90 ARG A N 1
ATOM 675 C CA . ARG A 1 90 ? -1.600 8.439 3.152 1.00 95.62 90 ARG A CA 1
ATOM 676 C C . ARG A 1 90 ? -0.328 8.163 3.940 1.00 95.62 90 ARG A C 1
ATOM 678 O O . ARG A 1 90 ? 0.770 8.404 3.437 1.00 95.62 90 ARG A O 1
ATOM 685 N N . ARG A 1 91 ? -0.457 7.604 5.143 1.00 95.94 91 ARG A N 1
ATOM 686 C CA . ARG A 1 91 ? 0.691 7.225 5.979 1.00 95.94 91 ARG A CA 1
ATOM 687 C C . ARG A 1 91 ? 1.561 6.169 5.305 1.00 95.94 91 ARG A C 1
ATOM 689 O O . ARG A 1 91 ? 2.784 6.290 5.324 1.00 95.94 91 ARG A O 1
ATOM 696 N N . SER A 1 92 ? 0.950 5.166 4.681 1.00 96.00 92 SER A N 1
ATOM 697 C CA . SER A 1 92 ? 1.679 4.099 3.984 1.00 96.00 92 SER A CA 1
ATOM 698 C C . SER A 1 92 ? 2.521 4.647 2.828 1.00 96.00 92 SER A C 1
ATOM 700 O O . SER A 1 92 ? 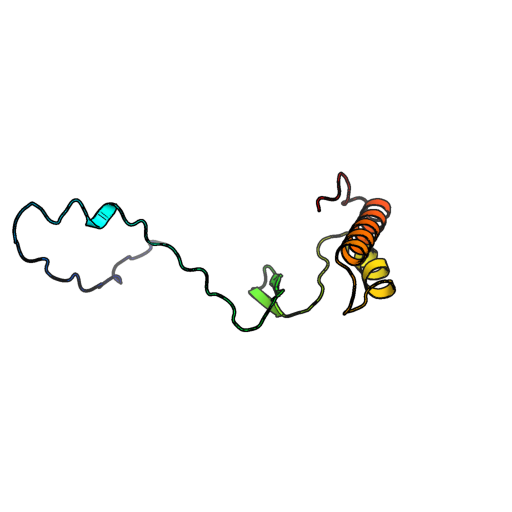3.703 4.316 2.718 1.00 96.00 92 SER A O 1
ATOM 702 N N . ILE A 1 93 ? 1.960 5.557 2.023 1.00 95.69 93 ILE A N 1
ATOM 703 C CA . ILE A 1 93 ? 2.690 6.233 0.940 1.00 95.69 93 ILE A CA 1
ATOM 704 C C . ILE A 1 93 ? 3.780 7.151 1.493 1.00 95.69 93 ILE A C 1
ATOM 706 O O . ILE A 1 93 ? 4.908 7.114 1.008 1.00 95.69 93 ILE A O 1
ATOM 710 N N . TYR A 1 94 ? 3.495 7.925 2.542 1.00 94.19 94 TYR A N 1
ATOM 711 C CA . TYR A 1 94 ? 4.488 8.797 3.170 1.00 94.19 94 TYR A CA 1
ATOM 712 C C . TYR A 1 94 ? 5.738 8.016 3.601 1.00 94.19 94 TYR A C 1
ATOM 714 O O . TYR A 1 94 ? 6.857 8.371 3.232 1.00 94.19 94 TYR A O 1
ATOM 722 N N . HIS A 1 95 ? 5.560 6.897 4.304 1.00 93.00 95 HIS A N 1
ATOM 723 C CA . HIS A 1 95 ? 6.683 6.067 4.734 1.00 93.00 95 HIS A CA 1
ATOM 724 C C . HIS A 1 95 ? 7.440 5.424 3.567 1.00 93.00 95 HIS A C 1
ATOM 726 O O . HIS A 1 95 ? 8.667 5.323 3.636 1.00 93.00 95 HIS A O 1
ATOM 732 N N . ALA A 1 96 ? 6.743 5.038 2.495 1.00 95.19 96 ALA A N 1
ATOM 733 C CA . ALA A 1 96 ? 7.385 4.541 1.284 1.00 95.19 96 ALA A CA 1
ATOM 734 C C . ALA A 1 96 ? 8.232 5.621 0.603 1.00 95.19 96 ALA A C 1
ATOM 736 O O . ALA A 1 96 ? 9.420 5.403 0.388 1.00 95.19 96 ALA A O 1
ATOM 737 N N . THR A 1 97 ? 7.671 6.809 0.362 1.00 93.75 97 THR A N 1
ATOM 738 C CA . THR A 1 97 ? 8.391 7.939 -0.258 1.00 93.75 97 THR A CA 1
ATOM 739 C C . THR A 1 97 ? 9.576 8.431 0.569 1.00 93.75 97 THR A C 1
ATOM 741 O O . THR A 1 97 ? 10.558 8.908 0.018 1.00 93.75 97 THR A O 1
ATOM 744 N N . PHE A 1 98 ? 9.519 8.297 1.896 1.00 91.94 98 PHE A N 1
ATOM 745 C CA . PHE A 1 98 ? 10.626 8.693 2.760 1.00 91.94 98 PHE A CA 1
ATOM 746 C C . PHE A 1 98 ? 11.809 7.715 2.710 1.00 91.94 98 PHE A C 1
ATOM 748 O O . PHE A 1 98 ? 12.953 8.112 2.928 1.00 91.94 98 PHE A O 1
ATOM 755 N N . ARG A 1 99 ? 11.546 6.421 2.488 1.00 91.69 99 ARG A N 1
ATOM 756 C CA . ARG A 1 99 ? 12.563 5.358 2.554 1.00 91.69 99 ARG A CA 1
ATOM 757 C C . ARG A 1 99 ? 13.080 4.925 1.187 1.00 91.69 99 ARG A C 1
ATOM 759 O O . ARG A 1 99 ? 14.231 4.506 1.103 1.00 91.69 99 ARG A O 1
ATOM 766 N N . ASP A 1 100 ? 12.253 5.004 0.153 1.00 93.94 100 ASP A N 1
ATOM 767 C CA . ASP A 1 100 ? 12.604 4.618 -1.209 1.00 93.94 100 ASP A CA 1
ATOM 768 C C . ASP A 1 100 ? 13.023 5.834 -2.042 1.00 93.94 100 ASP A C 1
ATOM 770 O O . ASP A 1 100 ? 12.219 6.720 -2.311 1.00 93.94 100 ASP A O 1
ATOM 774 N N . GLY A 1 101 ? 14.275 5.846 -2.505 1.00 90.38 101 GLY A N 1
ATOM 775 C CA . GLY A 1 101 ? 14.826 6.942 -3.308 1.00 90.38 101 GLY A CA 1
ATOM 776 C C . GLY A 1 101 ? 14.222 7.073 -4.711 1.00 90.38 101 GLY A C 1
ATOM 777 O O . GLY A 1 101 ? 14.409 8.106 -5.349 1.00 90.38 101 GLY A O 1
ATOM 778 N N . ALA A 1 102 ? 13.507 6.053 -5.196 1.00 92.12 102 ALA A N 1
ATOM 779 C CA . ALA A 1 102 ? 12.775 6.098 -6.463 1.00 92.12 102 ALA A CA 1
ATOM 780 C C . ALA A 1 102 ? 11.306 6.548 -6.306 1.00 92.12 102 ALA A C 1
ATOM 782 O O . ALA A 1 102 ? 10.598 6.675 -7.305 1.00 92.12 102 ALA A O 1
ATOM 783 N N . SER A 1 103 ? 10.852 6.816 -5.078 1.00 91.50 103 SER A N 1
ATOM 784 C CA . SER A 1 103 ? 9.487 7.248 -4.759 1.00 91.50 103 SER A CA 1
ATOM 785 C C . SER A 1 103 ? 9.471 8.685 -4.224 1.00 91.50 103 SER A C 1
ATOM 787 O O . SER A 1 103 ? 10.360 9.091 -3.484 1.00 91.50 103 SER A O 1
ATOM 789 N N . GLY A 1 104 ? 8.442 9.475 -4.549 1.00 90.56 104 GLY A N 1
ATOM 790 C CA . GLY A 1 104 ? 8.326 10.850 -4.049 1.00 90.56 104 GLY A CA 1
ATOM 791 C C . GLY A 1 104 ? 7.186 11.656 -4.672 1.00 90.56 104 GLY A C 1
ATOM 792 O O . GLY A 1 104 ? 6.398 11.138 -5.458 1.00 90.56 104 GLY A O 1
ATOM 793 N N . GLY A 1 105 ? 7.109 12.943 -4.323 1.00 91.06 105 GLY A N 1
ATOM 794 C CA . GLY A 1 105 ? 6.107 13.871 -4.854 1.00 91.06 105 GLY A CA 1
ATOM 795 C C . GLY A 1 105 ? 4.860 13.982 -3.975 1.00 91.06 105 GLY A C 1
ATOM 796 O O . GLY A 1 105 ? 4.967 14.247 -2.780 1.00 91.06 105 GLY A O 1
ATOM 797 N N . VAL A 1 106 ? 3.679 13.837 -4.582 1.00 86.56 106 VAL A N 1
ATOM 798 C CA . VAL A 1 106 ? 2.377 14.038 -3.926 1.00 86.56 106 VAL A CA 1
ATOM 799 C C . VAL A 1 106 ? 1.605 12.724 -3.890 1.00 86.56 106 VAL A C 1
ATOM 801 O O . VAL A 1 106 ? 1.510 12.031 -4.899 1.00 86.56 106 VAL A O 1
ATOM 804 N N . ALA A 1 107 ? 1.014 12.405 -2.738 1.00 82.75 107 ALA A N 1
ATOM 805 C CA . ALA A 1 107 ? 0.043 11.324 -2.626 1.00 82.75 107 ALA A CA 1
ATOM 806 C C . ALA A 1 107 ? -1.333 11.818 -3.103 1.00 82.75 107 ALA A C 1
ATOM 808 O O . ALA A 1 107 ? -1.922 12.704 -2.482 1.00 82.75 107 ALA A O 1
ATOM 809 N N . SER A 1 108 ? -1.835 11.262 -4.205 1.00 78.88 108 SER A N 1
ATOM 810 C CA . SER A 1 108 ? -3.192 11.513 -4.701 1.00 78.88 108 SER A CA 1
ATOM 811 C C . SER A 1 108 ? -4.197 10.595 -4.007 1.00 78.88 108 SER A C 1
ATOM 813 O O . SER A 1 108 ? -3.943 9.393 -3.899 1.00 78.88 108 SER A O 1
ATOM 815 N N . GLY A 1 109 ? -5.328 11.148 -3.577 1.00 61.97 109 GLY A N 1
ATOM 816 C CA . GLY A 1 109 ? -6.455 10.421 -2.993 1.00 61.97 109 GLY A CA 1
ATOM 817 C C . GLY A 1 109 ? -7.768 11.087 -3.353 1.00 61.97 109 GLY A C 1
ATOM 818 O O . GLY A 1 109 ? -7.737 12.319 -3.579 1.00 61.97 109 GLY A O 1
#

pLDDT: mean 77.05, std 22.12, range [35.78, 97.38]

Secondary structure (DSSP, 8-state):
-PPP-TT------------TTTTTGGGTS---------TT----EEE-TT--EEE-S----STTHHHHHHHHHHH--SS--HHHHHHHHHHHHHHHHHH-TT--S----

Foldseek 3Di:
DDDDPPPDPDDDDPDDDDDDPPVPVVPPDDPPPPDPPPPPPDWDWDADPVGDIDTDDDDDDDPLRVQLCVQCVVQDDPDDDPVSNVVSNVVSLVRSQVPDPVHDDDDDD

Radius of gyration: 24.94 Å; chains: 1; bounding box: 51×30×62 Å

InterPro domains:
  IPR000243 Peptidase T1A, proteasome beta-subunit [PR00141] (62-73)
  IPR000243 Peptidase T1A, proteasome beta-subunit [PR00141] (73-84)
  IPR000243 Peptidase T1A, proteasome beta-subunit [PR00141] (98-109)
  IPR001353 Proteasome, subunit alpha/beta [PF00227] (39-105)
  IPR023333 Proteasome B-type subunit [PTHR32194] (40-105)
  IPR029055 Nucleophile aminohydrolases, N-terminal [G3DSA:3.60.20.10] (4-108)
  IPR029055 Nucleophile aminohydrolases, N-terminal [SSF56235] (38-108)

Organism: Brassica campestris (NCBI:txid3711)

Sequence (109 aa):
MKLDTSGFETSMPTIGFGSSNDMLDGFSTVPSFDLPRTTDGPGLYYVDNEGRRLKGDRFSVGSGSPYAYGVLDSGYKFDMSVEEASELARRSIYHATFRDGASGGVASG